Protein AF-A0A166FHB2-F1 (afdb_monomer_lite)

Foldseek 3Di:
DPDPLLVVLVVCLVVDAQPDKDKDWFADDPLCVVDPGDDPNSNPQKDWDDWADDDDPDGIIITIIGGDD

Organism: NCBI:txid47311

InterPro domains:
  IPR029063 S-adenosyl-L-methionine-dependent methyltransferase superfamily [G3DSA:3.40.50.150] (4-69)

pLDDT: mean 90.28, std 12.61, range [42.84, 98.25]

Secondary structure (DSSP, 8-state):
---HHHHHHHHHHTT--TTS-EEEEE--GGGGGTSPPPPTTTTTTEEEEEEE---TT--PEEEEEEE--

Structure (mmCIF, N/CA/C/O backbone):
data_AF-A0A166FHB2-F1
#
_entry.id   AF-A0A166FHB2-F1
#
loop_
_atom_site.group_PDB
_atom_site.id
_atom_site.type_symbol
_atom_site.label_atom_id
_atom_site.label_alt_id
_atom_site.label_comp_id
_atom_site.label_asym_id
_atom_site.label_entity_id
_atom_site.label_seq_id
_atom_site.pdbx_PDB_ins_code
_atom_site.Cartn_x
_atom_site.Cartn_y
_atom_site.Cartn_z
_atom_site.occupancy
_atom_site.B_iso_or_equiv
_atom_site.auth_seq_id
_atom_site.auth_comp_id
_atom_site.auth_asym_id
_atom_site.auth_atom_id
_atom_site.pdbx_PDB_model_num
ATOM 1 N N . MET A 1 1 ? -6.429 -19.505 3.345 1.00 47.47 1 MET A N 1
ATOM 2 C CA . MET A 1 1 ? -7.190 -18.573 2.479 1.00 47.47 1 MET A CA 1
ATOM 3 C C . MET A 1 1 ? -6.215 -17.772 1.632 1.00 47.47 1 MET A C 1
ATOM 5 O O . MET A 1 1 ? -5.338 -17.139 2.202 1.00 47.47 1 MET A O 1
ATOM 9 N N . LYS A 1 2 ? -6.318 -17.818 0.297 1.00 42.84 2 LYS A N 1
ATOM 10 C CA . LYS A 1 2 ? -5.579 -16.891 -0.578 1.00 42.84 2 LYS A CA 1
ATOM 11 C C . LYS A 1 2 ? -6.286 -15.537 -0.517 1.00 42.84 2 LYS A C 1
ATOM 13 O O . LYS A 1 2 ? -7.493 -15.480 -0.731 1.00 42.84 2 LYS A O 1
ATOM 18 N N . ASN A 1 3 ? -5.566 -14.479 -0.164 1.00 56.84 3 ASN A N 1
ATOM 19 C CA . ASN A 1 3 ? -6.151 -13.155 -0.011 1.00 56.84 3 ASN A CA 1
ATOM 20 C C . ASN A 1 3 ? -6.340 -12.507 -1.392 1.00 56.84 3 ASN A C 1
ATOM 22 O O . ASN A 1 3 ? -5.426 -12.547 -2.213 1.00 56.84 3 ASN A O 1
ATOM 26 N N . LYS A 1 4 ? -7.512 -11.927 -1.679 1.00 60.03 4 LYS A N 1
ATOM 27 C CA . LYS A 1 4 ? -7.863 -11.416 -3.024 1.00 60.03 4 LYS A CA 1
ATOM 28 C C . LYS A 1 4 ? -6.909 -10.309 -3.507 1.00 60.03 4 LYS A C 1
ATOM 30 O O . LYS A 1 4 ? -6.703 -10.158 -4.707 1.00 60.03 4 LYS A O 1
ATOM 35 N N . VAL A 1 5 ? -6.284 -9.590 -2.571 1.00 60.91 5 VAL A N 1
ATOM 36 C CA . VAL A 1 5 ? -5.312 -8.520 -2.848 1.00 60.91 5 VAL A CA 1
ATOM 37 C C . VAL A 1 5 ? -3.994 -9.054 -3.421 1.00 60.91 5 VAL A C 1
ATOM 39 O O . VAL A 1 5 ? -3.484 -8.465 -4.370 1.00 60.91 5 VAL A O 1
ATOM 42 N N . TYR A 1 6 ? -3.499 -10.201 -2.933 1.00 59.44 6 TYR A N 1
ATOM 43 C CA . TYR A 1 6 ? -2.305 -10.873 -3.475 1.00 59.44 6 TYR A CA 1
ATOM 44 C C . TYR A 1 6 ? -2.417 -11.064 -4.990 1.00 59.44 6 TYR A C 1
ATOM 46 O O . TYR A 1 6 ? -1.486 -10.807 -5.745 1.00 59.44 6 TYR A O 1
ATOM 54 N N . TYR A 1 7 ? -3.598 -11.502 -5.433 1.00 62.47 7 TYR A N 1
ATOM 55 C CA . TYR A 1 7 ? -3.840 -11.851 -6.825 1.00 62.47 7 TYR A CA 1
ATOM 56 C C . TYR A 1 7 ? -3.788 -10.627 -7.743 1.00 62.47 7 TYR A C 1
ATOM 58 O O . TYR A 1 7 ? -3.236 -10.701 -8.832 1.00 62.47 7 TYR A O 1
ATOM 66 N N . ILE A 1 8 ? -4.322 -9.488 -7.295 1.00 76.94 8 ILE A N 1
ATOM 67 C CA . ILE A 1 8 ? -4.330 -8.250 -8.084 1.00 76.94 8 ILE A CA 1
ATOM 68 C C . ILE A 1 8 ? -2.929 -7.647 -8.185 1.00 76.94 8 ILE A C 1
ATOM 70 O O . ILE A 1 8 ? -2.535 -7.253 -9.278 1.00 76.94 8 ILE A O 1
ATOM 74 N N . ILE A 1 9 ? -2.171 -7.605 -7.082 1.00 79.00 9 ILE A N 1
ATOM 75 C CA . ILE A 1 9 ? -0.809 -7.044 -7.088 1.00 79.00 9 ILE A CA 1
ATOM 76 C C . ILE A 1 9 ? 0.118 -7.878 -7.983 1.00 79.00 9 ILE A C 1
ATOM 78 O O . ILE A 1 9 ? 0.936 -7.323 -8.713 1.00 79.00 9 ILE A O 1
ATOM 82 N N . PHE A 1 10 ? -0.053 -9.202 -7.982 1.00 80.38 10 PHE A N 1
ATOM 83 C CA . PHE A 1 10 ? 0.690 -10.076 -8.883 1.00 80.38 10 PHE A CA 1
ATOM 84 C C . PHE A 1 10 ? 0.326 -9.838 -10.353 1.00 80.38 10 PHE A C 1
ATOM 86 O O . PHE A 1 10 ? 1.215 -9.774 -11.187 1.00 80.38 10 PHE A O 1
ATOM 93 N N . ILE A 1 11 ? -0.958 -9.650 -10.676 1.00 84.19 11 ILE A N 1
ATOM 94 C CA . ILE A 1 11 ? -1.387 -9.396 -12.060 1.00 84.19 11 ILE A CA 1
ATOM 95 C C . ILE A 1 11 ? -0.798 -8.087 -12.588 1.00 84.19 11 ILE A C 1
ATOM 97 O O . ILE A 1 11 ? -0.260 -8.075 -13.688 1.00 84.19 11 ILE A O 1
ATOM 101 N N . ILE A 1 12 ? -0.873 -6.987 -11.829 1.00 90.44 12 ILE A N 1
ATOM 102 C CA . ILE A 1 12 ? -0.392 -5.683 -12.323 1.00 90.44 12 ILE A CA 1
ATOM 103 C C . ILE A 1 12 ? 1.117 -5.668 -12.591 1.00 90.44 12 ILE A C 1
ATOM 105 O O . ILE A 1 12 ? 1.561 -4.850 -13.389 1.00 90.44 12 ILE A O 1
ATOM 109 N N . TRP A 1 13 ? 1.889 -6.566 -11.965 1.00 90.69 13 TRP A N 1
ATOM 110 C CA . TRP A 1 13 ? 3.338 -6.677 -12.146 1.00 90.69 13 TRP A CA 1
ATOM 111 C C . TRP A 1 13 ? 3.749 -6.816 -13.613 1.00 90.69 13 TRP A C 1
ATOM 113 O O . TRP A 1 13 ? 4.748 -6.226 -14.032 1.00 90.69 13 TRP A O 1
ATOM 123 N N . ASP A 1 14 ? 2.965 -7.564 -14.387 1.00 91.44 14 ASP A N 1
ATOM 124 C CA . ASP A 1 14 ? 3.240 -7.847 -15.795 1.00 91.44 14 ASP A CA 1
ATOM 125 C C . ASP A 1 14 ? 2.875 -6.672 -16.721 1.00 91.44 14 ASP A C 1
ATOM 127 O O . ASP A 1 14 ? 3.282 -6.654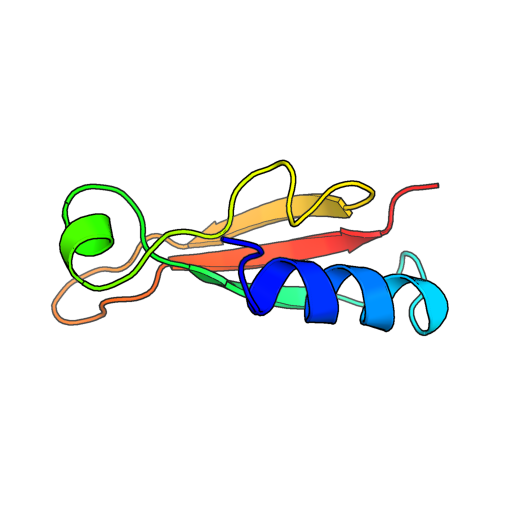 -17.880 1.00 91.44 14 ASP A O 1
ATOM 131 N N . PHE A 1 15 ? 2.142 -5.668 -16.220 1.00 93.44 15 PHE A N 1
ATOM 132 C CA . PHE A 1 15 ? 1.610 -4.553 -17.018 1.00 93.44 15 PHE A CA 1
ATOM 133 C C . PHE A 1 15 ? 2.246 -3.194 -16.718 1.00 93.44 15 PHE A C 1
ATOM 135 O O . PHE A 1 15 ? 1.896 -2.208 -17.365 1.00 93.44 15 PHE A O 1
ATOM 142 N N . ILE A 1 16 ? 3.141 -3.115 -15.735 1.00 95.06 16 ILE A N 1
ATOM 143 C CA . ILE A 1 16 ? 3.754 -1.856 -15.297 1.00 95.06 16 ILE A CA 1
ATOM 144 C C . ILE A 1 16 ? 5.282 -1.927 -15.327 1.00 95.06 16 ILE A C 1
ATOM 146 O O . ILE A 1 16 ? 5.884 -3.001 -15.204 1.00 95.06 16 ILE A O 1
ATOM 150 N N . ASP A 1 17 ? 5.892 -0.751 -15.447 1.00 95.25 17 ASP A N 1
ATOM 151 C CA . ASP A 1 17 ? 7.334 -0.529 -15.348 1.00 95.25 17 ASP A CA 1
ATOM 152 C C . ASP A 1 17 ? 7.731 0.062 -13.980 1.00 95.25 17 ASP A C 1
ATOM 154 O O . ASP A 1 17 ? 6.896 0.325 -13.107 1.00 95.25 17 ASP A O 1
ATOM 158 N N . GLU A 1 18 ? 9.027 0.295 -13.787 1.00 95.75 18 GLU A N 1
ATOM 159 C CA . GLU A 1 18 ? 9.611 0.812 -12.543 1.00 95.75 18 GLU A CA 1
ATOM 160 C C . GLU A 1 18 ? 9.236 2.285 -12.293 1.00 95.75 18 GLU A C 1
ATOM 162 O O . GLU A 1 18 ? 9.313 2.780 -11.165 1.00 95.75 18 GLU A O 1
ATOM 167 N N . LYS A 1 19 ? 8.792 3.009 -13.330 1.00 95.62 19 LYS A N 1
ATOM 168 C CA . LYS A 1 19 ? 8.394 4.424 -13.252 1.00 95.62 19 LYS A CA 1
ATOM 169 C C . LYS A 1 19 ? 6.927 4.605 -12.887 1.00 95.62 19 LYS A C 1
ATOM 171 O O . LYS A 1 19 ? 6.540 5.700 -12.468 1.00 95.62 19 LYS A O 1
ATOM 176 N N . THR A 1 20 ? 6.119 3.560 -12.992 1.00 96.69 20 THR A N 1
ATOM 177 C CA . THR A 1 20 ? 4.690 3.615 -12.691 1.00 96.69 20 THR A CA 1
ATOM 178 C C . THR A 1 20 ? 4.455 3.584 -11.172 1.00 96.69 20 THR A C 1
ATOM 180 O O . THR A 1 20 ? 4.790 2.593 -10.519 1.00 96.69 20 THR A O 1
ATOM 183 N N . PRO A 1 21 ? 3.888 4.646 -10.561 1.00 96.06 21 PRO A N 1
ATOM 184 C CA . PRO A 1 21 ? 3.542 4.625 -9.145 1.00 96.06 21 PRO A CA 1
ATOM 185 C C . PRO A 1 21 ? 2.290 3.773 -8.907 1.00 96.06 21 PRO A C 1
ATOM 187 O O . PRO A 1 21 ? 1.263 3.976 -9.555 1.00 96.06 21 PRO A O 1
ATOM 190 N N . VAL A 1 22 ? 2.339 2.871 -7.926 1.00 95.38 22 VAL A N 1
ATOM 191 C CA . VAL A 1 22 ? 1.175 2.079 -7.504 1.00 95.38 22 VAL A CA 1
ATOM 192 C C . VAL A 1 22 ? 0.797 2.462 -6.083 1.00 95.38 22 VAL A C 1
ATOM 194 O O . VAL A 1 22 ? 1.601 2.340 -5.162 1.00 95.38 22 VAL A O 1
ATOM 197 N N . ILE A 1 23 ? -0.446 2.899 -5.888 1.00 96.38 23 ILE A N 1
ATOM 198 C CA . ILE A 1 23 ? -0.995 3.173 -4.558 1.00 96.38 23 ILE A CA 1
ATOM 199 C C . ILE A 1 23 ? -1.989 2.078 -4.201 1.00 96.38 23 ILE A C 1
ATOM 201 O O . ILE A 1 23 ? -2.930 1.817 -4.949 1.00 96.38 23 ILE A O 1
ATOM 205 N N . TYR A 1 24 ? -1.824 1.485 -3.021 1.00 95.12 24 TYR A N 1
ATOM 206 C CA . TYR A 1 24 ? -2.823 0.592 -2.446 1.00 95.12 24 TYR A CA 1
ATOM 207 C C . TYR A 1 24 ? -3.225 1.031 -1.038 1.00 95.12 24 TYR A C 1
ATOM 209 O O . TYR A 1 24 ? -2.505 1.747 -0.336 1.00 95.12 24 TYR A O 1
ATOM 217 N N . ARG A 1 25 ? -4.416 0.589 -0.627 1.00 96.00 25 ARG A N 1
ATOM 218 C CA . ARG A 1 25 ? -4.956 0.800 0.717 1.00 96.00 25 ARG A CA 1
ATOM 219 C C . ARG A 1 25 ? -4.816 -0.473 1.533 1.00 96.00 25 ARG A C 1
ATOM 221 O O . ARG A 1 25 ? -5.123 -1.562 1.057 1.00 96.00 25 ARG A O 1
ATOM 228 N N . THR A 1 26 ? -4.387 -0.321 2.775 1.00 96.38 26 THR A N 1
ATOM 229 C CA . THR A 1 26 ? -4.311 -1.407 3.756 1.00 96.38 26 THR A CA 1
ATOM 230 C C . THR A 1 26 ? -4.800 -0.918 5.118 1.00 96.38 26 THR A C 1
ATOM 232 O O . THR A 1 26 ? -5.185 0.242 5.269 1.00 96.38 26 THR A O 1
ATOM 235 N N . TYR A 1 27 ? -4.823 -1.801 6.107 1.00 97.25 27 TYR A N 1
ATOM 236 C CA . TYR A 1 27 ? -5.182 -1.496 7.488 1.00 97.25 27 TYR A CA 1
ATOM 237 C C . TYR A 1 27 ? -3.969 -1.779 8.375 1.00 97.25 27 TYR A C 1
ATOM 239 O O . TYR A 1 27 ? -3.331 -2.818 8.230 1.00 97.25 27 TYR A O 1
ATOM 247 N N . THR A 1 28 ? -3.622 -0.860 9.276 1.00 97.00 28 THR A N 1
ATOM 248 C CA . THR A 1 28 ? -2.460 -1.006 10.172 1.00 97.00 28 THR A CA 1
ATOM 249 C C . THR A 1 28 ? -2.824 -0.704 11.623 1.00 97.00 28 THR A C 1
ATOM 251 O O . THR A 1 28 ? -3.805 -0.010 11.905 1.00 97.00 28 THR A O 1
ATOM 254 N N . GLY A 1 29 ? -2.014 -1.207 12.558 1.00 95.88 29 GLY A N 1
ATOM 255 C CA . GLY A 1 29 ? -2.250 -1.052 13.996 1.00 95.88 29 GLY A CA 1
ATOM 256 C C . GLY A 1 29 ? -3.602 -1.631 14.417 1.00 95.88 29 GLY A C 1
ATOM 257 O O . GLY A 1 29 ? -4.054 -2.632 13.865 1.00 95.88 29 GLY A O 1
ATOM 258 N N . MET A 1 30 ? -4.288 -0.965 15.350 1.00 96.75 30 MET A N 1
ATOM 259 C CA . MET A 1 30 ? -5.601 -1.417 15.838 1.00 96.75 30 MET A CA 1
ATOM 260 C C . MET A 1 30 ? -6.676 -1.480 14.744 1.00 96.75 30 MET A C 1
ATOM 262 O O . MET A 1 30 ? -7.610 -2.267 14.850 1.00 96.75 30 MET A O 1
ATOM 266 N N . ARG A 1 31 ? -6.542 -0.709 13.655 1.00 96.94 31 ARG A N 1
ATOM 267 C CA . ARG A 1 31 ? -7.513 -0.716 12.546 1.00 96.94 31 ARG A CA 1
ATOM 268 C C . ARG A 1 31 ? -7.475 -2.005 11.719 1.00 96.94 31 ARG A C 1
ATOM 270 O O . ARG A 1 31 ? -8.412 -2.246 10.965 1.00 96.94 31 ARG A O 1
ATOM 277 N N . ALA A 1 32 ? -6.462 -2.858 11.89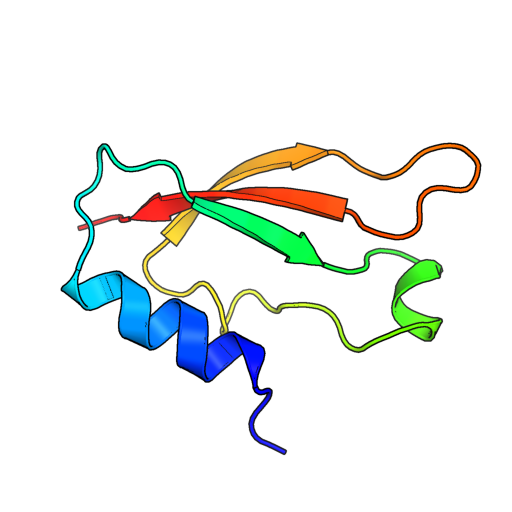4 1.00 95.56 32 ALA A N 1
ATOM 278 C CA . ALA A 1 32 ? -6.427 -4.201 11.308 1.00 95.56 32 ALA A CA 1
ATOM 279 C C . ALA A 1 32 ? -7.576 -5.110 11.796 1.00 95.56 32 ALA A C 1
ATOM 281 O O . ALA A 1 32 ? -7.846 -6.129 11.169 1.00 95.56 32 A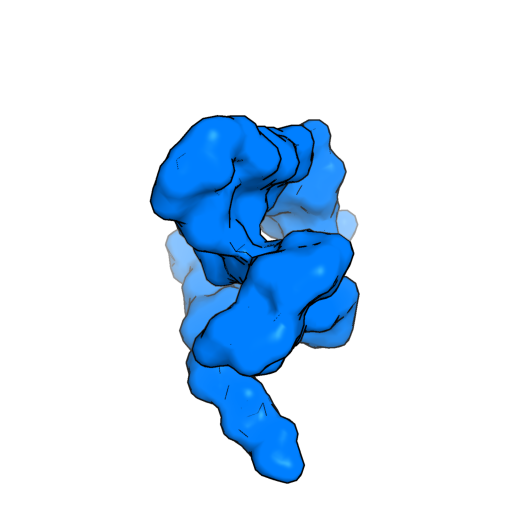LA A O 1
ATOM 282 N N . ILE A 1 33 ? -8.296 -4.725 12.861 1.00 96.25 33 ILE A N 1
ATOM 283 C CA . ILE A 1 33 ? -9.538 -5.391 13.281 1.00 96.25 33 ILE A CA 1
ATOM 284 C C . ILE A 1 33 ? -10.658 -5.290 12.230 1.00 96.25 33 ILE A C 1
ATOM 286 O O . ILE A 1 33 ? -11.534 -6.146 12.183 1.00 96.25 33 ILE A O 1
ATOM 290 N N . LEU A 1 34 ? -10.640 -4.253 11.383 1.00 94.81 34 LEU A N 1
ATOM 291 C CA . LEU A 1 34 ? -11.698 -3.989 10.404 1.00 94.81 34 LEU A CA 1
ATOM 292 C C . LEU A 1 34 ? -11.577 -4.873 9.159 1.00 94.81 34 LEU A C 1
ATOM 294 O O . LEU A 1 34 ? -12.586 -5.218 8.548 1.00 94.81 34 LEU A O 1
ATOM 298 N N . TYR A 1 35 ? -10.348 -5.197 8.750 1.00 94.38 35 TYR A N 1
ATOM 299 C CA . TYR A 1 35 ? -10.075 -6.028 7.581 1.00 94.38 35 TYR A CA 1
ATOM 300 C C . TYR A 1 35 ? -8.627 -6.531 7.587 1.00 94.38 35 TYR A C 1
ATOM 302 O O . TYR A 1 35 ? -7.726 -5.852 8.085 1.00 94.38 35 TYR A O 1
ATOM 310 N N . PHE A 1 36 ? -8.392 -7.696 6.976 1.00 92.81 36 PHE A N 1
ATOM 311 C CA . PHE A 1 36 ? -7.065 -8.306 6.933 1.00 92.81 36 PHE A CA 1
ATOM 312 C C . PHE A 1 36 ? -6.063 -7.437 6.138 1.00 92.81 36 PHE A C 1
ATOM 314 O O . PHE A 1 36 ? -6.319 -7.140 4.966 1.00 92.81 36 PHE A O 1
ATOM 321 N N . PRO A 1 37 ? -4.914 -7.058 6.725 1.00 94.62 37 PRO A N 1
ATOM 322 C CA . PRO A 1 37 ? -3.924 -6.207 6.069 1.00 94.62 37 PRO A CA 1
ATOM 323 C C . PRO A 1 37 ? -3.254 -6.856 4.857 1.00 94.62 37 PRO A C 1
ATOM 325 O O . PRO A 1 37 ? -3.007 -8.059 4.828 1.00 94.62 37 PRO A O 1
ATOM 328 N N . VAL A 1 38 ? -2.850 -6.029 3.897 1.00 94.06 38 VAL A N 1
ATOM 329 C CA . VAL A 1 38 ? -1.856 -6.421 2.889 1.00 94.06 38 VAL A CA 1
ATOM 330 C C . VAL A 1 38 ? -0.530 -6.716 3.588 1.00 94.06 38 VAL A C 1
ATOM 332 O O . VAL A 1 38 ? -0.063 -5.911 4.397 1.00 94.06 38 VAL A O 1
ATOM 335 N N . THR A 1 39 ? 0.061 -7.861 3.269 1.00 92.12 39 THR A N 1
ATOM 336 C CA . THR A 1 39 ? 1.317 -8.356 3.841 1.00 92.12 39 THR A CA 1
ATOM 337 C C . THR A 1 39 ? 2.490 -8.121 2.894 1.00 92.12 39 THR A C 1
ATOM 339 O O . THR A 1 39 ? 2.302 -7.964 1.689 1.00 92.12 39 THR A O 1
ATOM 342 N N . ASP A 1 40 ? 3.720 -8.196 3.406 1.00 90.25 40 ASP A N 1
ATOM 343 C CA . ASP A 1 40 ? 4.926 -8.060 2.573 1.00 90.25 40 ASP A CA 1
ATOM 344 C C . ASP A 1 40 ? 5.045 -9.170 1.510 1.00 90.25 40 ASP A C 1
ATOM 346 O O . ASP A 1 40 ? 5.673 -8.989 0.467 1.00 90.25 40 ASP A O 1
ATOM 350 N N . LYS A 1 41 ? 4.403 -10.327 1.734 1.00 90.44 41 LYS A N 1
ATOM 351 C CA . LYS A 1 41 ? 4.311 -11.394 0.729 1.00 90.44 41 LYS A CA 1
ATOM 352 C C . LYS A 1 41 ? 3.440 -10.981 -0.460 1.00 90.44 41 LYS A C 1
ATOM 354 O O . LYS A 1 41 ? 3.728 -11.405 -1.577 1.00 90.44 41 LYS A O 1
ATOM 359 N N . ASP A 1 42 ? 2.402 -10.182 -0.220 1.00 91.31 42 ASP A N 1
ATOM 360 C CA . ASP A 1 42 ? 1.479 -9.702 -1.253 1.00 91.31 42 ASP A CA 1
ATOM 361 C C . ASP A 1 42 ? 2.110 -8.638 -2.152 1.00 91.31 42 ASP A C 1
ATOM 363 O O . ASP A 1 42 ? 1.700 -8.500 -3.297 1.00 91.31 42 ASP A O 1
ATOM 367 N N . THR A 1 43 ? 3.133 -7.931 -1.665 1.00 92.38 43 THR A N 1
ATOM 368 C CA . THR A 1 43 ? 3.852 -6.878 -2.400 1.00 92.38 43 THR A CA 1
ATOM 369 C C . THR A 1 43 ? 5.247 -7.308 -2.848 1.00 92.38 43 THR A C 1
ATOM 371 O O . THR A 1 43 ? 6.106 -6.463 -3.091 1.00 92.38 43 THR A O 1
ATOM 374 N N . ARG A 1 44 ? 5.527 -8.614 -2.928 1.00 91.56 44 ARG A N 1
ATOM 375 C CA . ARG A 1 44 ? 6.838 -9.102 -3.377 1.00 91.56 44 ARG A CA 1
ATOM 376 C C . ARG A 1 44 ? 7.146 -8.587 -4.788 1.00 91.56 44 ARG A C 1
ATOM 378 O O . ARG A 1 44 ? 6.279 -8.610 -5.651 1.00 91.56 44 ARG A O 1
ATOM 385 N N . GLY A 1 45 ? 8.388 -8.151 -4.995 1.00 93.38 45 GLY A N 1
ATOM 386 C CA . GLY A 1 45 ? 8.832 -7.482 -6.221 1.00 93.38 45 GLY A CA 1
ATOM 387 C C . GLY A 1 45 ? 8.708 -5.959 -6.138 1.00 93.38 45 GLY A C 1
ATOM 388 O O . GLY A 1 45 ? 9.379 -5.243 -6.866 1.00 93.38 45 GLY A O 1
ATOM 389 N N . PHE A 1 46 ? 7.925 -5.423 -5.207 1.00 95.06 46 PHE A N 1
ATOM 390 C CA . PHE A 1 46 ? 7.773 -3.983 -5.074 1.00 95.06 46 PHE A CA 1
ATOM 391 C C . PHE A 1 46 ? 8.609 -3.400 -3.930 1.00 95.06 46 PHE A C 1
ATOM 393 O O . PHE A 1 46 ? 8.701 -3.974 -2.844 1.00 95.06 46 PHE A O 1
ATOM 400 N N . HIS A 1 47 ? 9.162 -2.209 -4.154 1.00 95.62 47 HIS A N 1
ATOM 401 C CA . HIS A 1 47 ? 9.742 -1.348 -3.134 1.00 95.62 47 HIS A CA 1
ATOM 402 C C . HIS A 1 47 ? 8.663 -0.435 -2.566 1.00 95.62 47 HIS A C 1
ATOM 404 O O . HIS A 1 47 ? 7.884 0.154 -3.314 1.00 95.62 47 HIS A O 1
ATOM 410 N N . LYS A 1 48 ? 8.638 -0.282 -1.244 1.00 96.56 48 LYS A N 1
ATOM 411 C CA . LYS A 1 48 ? 7.754 0.652 -0.551 1.00 96.56 48 LYS A CA 1
ATOM 412 C C . LYS A 1 48 ? 8.436 2.005 -0.421 1.00 96.56 48 LYS A C 1
ATOM 414 O O . LYS A 1 48 ? 9.388 2.123 0.338 1.00 96.56 48 LYS A O 1
ATOM 419 N N . GLU A 1 49 ? 7.909 3.010 -1.110 1.00 97.25 49 GLU A N 1
ATOM 420 C CA . GLU A 1 49 ? 8.466 4.366 -1.076 1.00 97.25 49 GLU A CA 1
ATOM 421 C C . GLU A 1 49 ? 7.890 5.188 0.0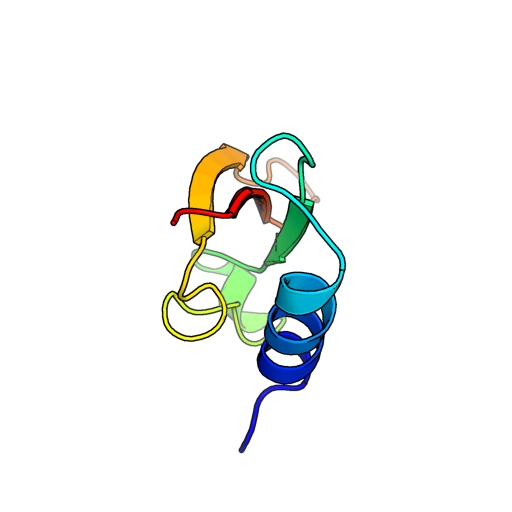74 1.00 97.25 49 GLU A C 1
ATOM 423 O O . GLU A 1 49 ? 8.618 5.852 0.806 1.00 97.25 49 GLU A O 1
ATOM 428 N N . VAL A 1 50 ? 6.563 5.154 0.235 1.00 97.62 50 VAL A N 1
ATOM 429 C CA . VAL A 1 50 ? 5.856 6.002 1.201 1.00 97.62 50 VAL A CA 1
ATOM 430 C C . VAL A 1 50 ? 4.727 5.223 1.859 1.00 97.62 50 VAL A C 1
ATOM 432 O O . VAL A 1 50 ? 3.996 4.477 1.206 1.00 97.62 50 VAL A O 1
ATOM 435 N N . MET A 1 51 ? 4.551 5.440 3.161 1.00 97.75 51 MET A N 1
ATOM 436 C CA . MET A 1 51 ? 3.391 4.988 3.921 1.00 97.75 51 MET A CA 1
ATOM 437 C C . MET A 1 51 ? 2.774 6.173 4.662 1.00 97.75 51 MET A C 1
ATOM 4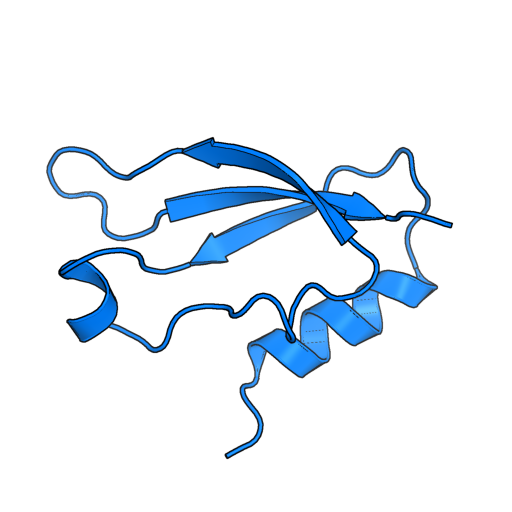39 O O . MET A 1 51 ? 3.443 6.831 5.453 1.00 97.75 51 MET A O 1
ATOM 443 N N . ILE A 1 52 ? 1.484 6.411 4.432 1.00 98.25 52 ILE A N 1
ATOM 444 C CA . ILE A 1 52 ? 0.710 7.457 5.102 1.00 98.25 52 ILE A CA 1
ATOM 445 C C . ILE A 1 52 ? -0.262 6.785 6.064 1.00 98.25 52 ILE A C 1
ATOM 447 O O . ILE A 1 52 ? -1.231 6.145 5.640 1.00 98.25 52 ILE A O 1
ATOM 451 N N . LEU A 1 53 ? 0.017 6.924 7.361 1.00 98.12 53 LEU A N 1
ATOM 452 C CA . LEU A 1 53 ? -0.849 6.422 8.422 1.00 98.12 53 LEU A CA 1
ATOM 453 C C . LEU A 1 53 ? -2.134 7.262 8.516 1.00 98.12 53 LEU A C 1
ATOM 455 O O . LEU A 1 53 ? -2.082 8.484 8.357 1.00 98.12 53 LEU A O 1
ATOM 459 N N . PRO A 1 54 ? -3.288 6.633 8.788 1.00 97.38 54 PRO A N 1
ATOM 460 C CA . PRO A 1 54 ? -4.547 7.345 8.918 1.00 97.38 54 PRO A CA 1
ATOM 461 C C . PRO A 1 54 ? -4.591 8.196 10.189 1.00 97.38 54 PRO A C 1
ATOM 463 O O . PRO A 1 54 ? -4.115 7.784 11.250 1.00 97.38 54 PRO A O 1
ATOM 466 N N . THR A 1 55 ? -5.265 9.340 10.100 1.00 96.19 55 THR A N 1
ATOM 467 C CA . THR A 1 55 ? -5.590 10.218 11.231 1.00 96.19 55 THR A CA 1
ATOM 468 C C . THR A 1 55 ? -7.104 10.445 11.321 1.00 96.19 55 THR A C 1
ATOM 470 O O . THR A 1 55 ? -7.845 10.207 10.363 1.00 96.19 55 THR A O 1
ATOM 473 N N . GLY A 1 56 ? -7.589 10.856 12.499 1.00 96.00 56 GLY A N 1
ATOM 474 C CA . GLY A 1 56 ? -9.018 11.078 12.746 1.00 96.00 56 GLY A CA 1
ATOM 475 C C . GLY A 1 56 ? -9.874 9.843 12.434 1.00 96.00 56 GLY A C 1
ATOM 476 O O . GLY A 1 56 ? -9.572 8.738 12.889 1.00 96.00 56 GLY A O 1
ATOM 477 N N . ASN A 1 57 ? -10.915 10.033 11.621 1.00 95.88 57 ASN A N 1
ATOM 478 C CA . ASN A 1 57 ? -11.894 8.997 11.263 1.00 95.88 57 ASN A CA 1
ATOM 479 C C . ASN A 1 57 ? -11.517 8.178 10.014 1.00 95.88 57 ASN A C 1
ATOM 481 O O . ASN A 1 57 ? -12.306 7.352 9.556 1.00 95.88 57 ASN A O 1
ATOM 485 N N . ILE A 1 58 ? -10.330 8.390 9.437 1.00 97.75 58 ILE A N 1
ATOM 486 C CA . ILE A 1 58 ? -9.874 7.604 8.286 1.00 97.75 58 ILE A CA 1
ATOM 487 C C . ILE A 1 58 ? -9.473 6.204 8.765 1.00 97.75 58 ILE A C 1
ATOM 489 O O . ILE A 1 58 ? -8.835 6.041 9.807 1.00 97.75 58 ILE A O 1
ATOM 493 N N . ASN A 1 59 ? -9.848 5.180 7.997 1.00 97.44 59 ASN A N 1
ATOM 494 C CA . ASN A 1 59 ? -9.562 3.785 8.339 1.00 97.44 59 ASN A CA 1
ATOM 495 C C . ASN A 1 59 ? -8.319 3.226 7.639 1.00 97.44 59 ASN A C 1
ATOM 497 O O . ASN A 1 59 ? -7.591 2.425 8.219 1.00 97.44 59 ASN A O 1
ATOM 501 N N . ASN A 1 60 ? -8.079 3.614 6.388 1.00 97.81 60 ASN A N 1
ATOM 502 C CA . ASN A 1 60 ? -7.024 3.005 5.590 1.00 97.81 60 ASN A CA 1
ATOM 503 C C . ASN A 1 60 ? -5.694 3.742 5.719 1.00 97.81 60 ASN A C 1
ATOM 505 O O . ASN A 1 60 ? -5.637 4.968 5.671 1.00 97.81 60 ASN A O 1
ATOM 509 N N . THR A 1 61 ? -4.627 2.960 5.753 1.00 98.25 61 THR A N 1
ATOM 510 C CA . THR A 1 61 ? -3.264 3.395 5.459 1.00 98.25 61 THR A CA 1
ATOM 511 C C . THR A 1 61 ? -3.071 3.381 3.949 1.00 98.25 61 THR A C 1
ATOM 513 O O . THR A 1 61 ? -3.405 2.386 3.299 1.00 98.25 61 THR A O 1
ATOM 516 N N . SER A 1 62 ? -2.538 4.467 3.391 1.00 98.25 62 SER A N 1
ATOM 517 C CA . SER A 1 62 ? -2.169 4.528 1.970 1.00 98.25 62 SER A CA 1
ATOM 518 C C . SER A 1 62 ? -0.687 4.220 1.819 1.00 98.25 62 SER A C 1
ATOM 520 O O . SER A 1 62 ? 0.135 4.780 2.545 1.00 98.25 62 SER A O 1
ATOM 522 N N . VAL A 1 63 ? -0.345 3.328 0.893 1.00 98.00 63 VAL A N 1
ATOM 523 C CA . VAL A 1 63 ? 1.040 2.924 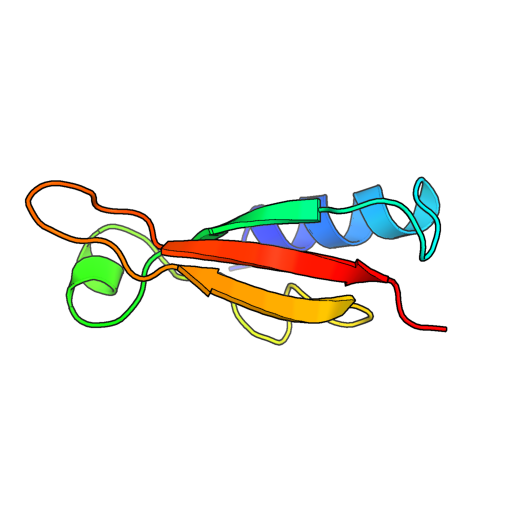0.638 1.00 98.00 63 VAL A CA 1
ATOM 524 C C . VAL A 1 63 ? 1.345 3.107 -0.840 1.00 98.00 63 VAL A C 1
ATOM 526 O O . VAL A 1 63 ? 0.608 2.600 -1.684 1.00 98.00 63 VAL A O 1
ATOM 529 N N . LEU A 1 64 ? 2.426 3.828 -1.129 1.00 97.62 64 LEU A N 1
ATOM 530 C CA . LEU A 1 64 ? 2.994 3.979 -2.463 1.00 97.62 64 LEU A CA 1
ATOM 531 C C . LEU A 1 64 ? 4.120 2.962 -2.643 1.00 97.62 64 LEU A C 1
ATOM 533 O O . LEU A 1 64 ? 5.029 2.881 -1.809 1.00 97.62 64 LEU A O 1
ATOM 537 N N . ILE A 1 65 ? 4.058 2.210 -3.737 1.00 96.38 65 ILE A N 1
ATOM 538 C CA . ILE A 1 65 ? 5.064 1.222 -4.108 1.00 96.38 65 ILE A CA 1
ATOM 539 C C . ILE A 1 65 ? 5.487 1.359 -5.572 1.00 96.38 65 ILE A C 1
ATOM 541 O O . ILE A 1 65 ? 4.725 1.862 -6.403 1.00 96.38 65 ILE A O 1
ATOM 545 N N . ARG A 1 66 ? 6.687 0.860 -5.883 1.00 96.69 66 ARG A N 1
ATOM 546 C CA . ARG A 1 66 ? 7.228 0.749 -7.246 1.00 96.69 66 ARG A CA 1
ATOM 547 C C . ARG A 1 66 ? 7.829 -0.612 -7.503 1.00 96.69 66 ARG A C 1
ATOM 549 O O . ARG A 1 66 ? 8.340 -1.244 -6.585 1.00 96.69 66 ARG A O 1
ATOM 556 N N . LYS A 1 67 ? 7.766 -1.049 -8.753 1.00 96.12 67 LYS A N 1
ATOM 557 C CA . LYS A 1 67 ? 8.398 -2.281 -9.215 1.00 96.12 67 LYS A CA 1
ATOM 558 C C . LYS A 1 67 ? 9.926 -2.190 -9.098 1.00 96.12 67 LYS A C 1
ATOM 560 O O . LYS A 1 67 ? 10.500 -1.144 -9.385 1.00 96.12 67 LYS A O 1
ATOM 565 N N . ILE A 1 68 ? 10.551 -3.275 -8.642 1.00 92.69 68 ILE A N 1
ATOM 566 C CA . ILE A 1 68 ? 12.008 -3.469 -8.582 1.00 92.69 68 ILE A CA 1
ATOM 567 C C . ILE A 1 68 ? 12.385 -4.573 -9.577 1.00 92.69 68 ILE A C 1
ATOM 569 O O . ILE A 1 68 ? 11.678 -5.575 -9.663 1.00 92.69 68 ILE A O 1
ATOM 573 N N . ILE A 1 69 ? 13.496 -4.415 -10.294 1.00 83.00 69 ILE A N 1
ATOM 574 C CA . ILE A 1 69 ? 14.096 -5.481 -11.114 1.00 83.00 69 ILE A CA 1
ATOM 575 C C . ILE A 1 69 ? 15.121 -6.252 -10.285 1.00 83.00 69 ILE A C 1
ATOM 577 O O . ILE A 1 69 ? 15.947 -5.583 -9.623 1.00 83.00 69 ILE A O 1
#

Sequence (69 aa):
MKNKVYYIIFIIWDFIDEKTPVIYRTYTGMRAILYFPVTDKDTRGFHKEVMILPTGNINNTSVLIRKII

Radius of gyration: 12.44 Å; chains: 1; bounding box: 26×30×33 Å